Protein AF-A0A2T7N9P9-F1 (afdb_monomer)

Secondary structure (DSSP, 8-state):
-EEEEEEEEE--TTT-GGG-SEEEEEEEEEE---TTSSS-SEEEEEEE-EEEE-TT-EEEEEEEE--SS--EEEEE--TTTEEEEEEEEE-GGG----S-------------EEEEEEEEE-SSEEEEEEEEEE-SS--S--EEEEEEEEEE-

Structure (mmCIF, N/CA/C/O backbone):
data_AF-A0A2T7N9P9-F1
#
_entry.id   AF-A0A2T7N9P9-F1
#
loop_
_atom_site.group_PDB
_atom_site.id
_atom_site.type_symbol
_atom_site.label_atom_id
_atom_site.label_alt_id
_atom_site.label_comp_id
_atom_site.label_asym_id
_atom_site.label_entity_id
_atom_site.label_seq_id
_atom_site.pdbx_PDB_ins_code
_atom_site.Cartn_x
_atom_site.Cartn_y
_atom_site.Cartn_z
_atom_site.occupancy
_atom_site.B_iso_or_equiv
_atom_site.auth_seq_id
_atom_site.auth_comp_id
_atom_site.auth_asym_id
_atom_site.auth_atom_id
_atom_site.pdbx_PDB_model_num
ATOM 1 N N . MET A 1 1 ? 8.702 -7.774 -20.237 1.00 64.19 1 MET A N 1
ATOM 2 C CA . MET A 1 1 ? 8.654 -7.539 -18.782 1.00 64.19 1 MET A CA 1
ATOM 3 C C . MET A 1 1 ? 7.206 -7.447 -18.358 1.00 64.19 1 MET A C 1
ATOM 5 O O . MET A 1 1 ? 6.432 -6.759 -19.014 1.00 64.19 1 MET A O 1
ATOM 9 N N . GLY A 1 2 ? 6.836 -8.195 -17.328 1.00 70.38 2 GLY A N 1
ATOM 10 C CA . GLY A 1 2 ? 5.527 -8.113 -16.692 1.00 70.38 2 GLY A CA 1
ATOM 11 C C . GLY A 1 2 ? 5.713 -7.878 -15.201 1.00 70.38 2 GLY A C 1
ATOM 12 O O . GLY A 1 2 ? 6.693 -8.338 -14.623 1.00 70.38 2 GLY A O 1
ATOM 13 N N . SER A 1 3 ? 4.784 -7.172 -14.574 1.00 77.44 3 SER A N 1
ATOM 14 C CA . SER A 1 3 ? 4.767 -6.990 -13.126 1.00 77.44 3 SER A CA 1
ATOM 15 C C . SER A 1 3 ? 3.426 -7.437 -12.565 1.00 77.44 3 SER A C 1
ATOM 17 O O . SER A 1 3 ? 2.386 -7.350 -13.221 1.00 77.44 3 SER A O 1
ATOM 19 N N . PHE A 1 4 ? 3.455 -7.975 -11.353 1.00 81.62 4 PHE A N 1
ATOM 20 C CA . PHE A 1 4 ? 2.252 -8.304 -10.603 1.00 81.62 4 PHE A CA 1
ATOM 21 C C . PHE A 1 4 ? 2.490 -8.098 -9.110 1.00 81.62 4 PHE A C 1
ATOM 23 O O . PHE A 1 4 ? 3.624 -7.990 -8.644 1.00 81.62 4 PHE A O 1
ATOM 30 N N . VAL A 1 5 ? 1.404 -8.050 -8.345 1.00 86.50 5 VAL A N 1
ATOM 31 C CA . VAL A 1 5 ? 1.450 -7.896 -6.892 1.00 86.50 5 VAL A CA 1
ATOM 32 C C . VAL A 1 5 ? 0.781 -9.086 -6.221 1.00 86.50 5 VAL A C 1
ATOM 34 O O . VAL A 1 5 ? -0.253 -9.578 -6.676 1.00 86.50 5 VAL A O 1
ATOM 37 N N . VAL A 1 6 ? 1.357 -9.534 -5.109 1.00 87.31 6 VAL A N 1
ATOM 38 C CA . VAL A 1 6 ? 0.713 -10.473 -4.191 1.00 87.31 6 VAL A CA 1
ATOM 39 C C . VAL A 1 6 ? 0.394 -9.736 -2.897 1.00 87.31 6 VAL A C 1
ATOM 41 O O . VAL A 1 6 ? 1.293 -9.233 -2.223 1.00 87.31 6 VAL A O 1
ATOM 44 N N . ILE A 1 7 ? -0.893 -9.675 -2.552 1.00 90.75 7 ILE A N 1
ATOM 45 C CA . ILE A 1 7 ? -1.388 -9.026 -1.336 1.00 90.75 7 ILE A CA 1
ATOM 46 C C . ILE A 1 7 ? -2.060 -10.084 -0.464 1.00 90.75 7 ILE A C 1
ATOM 48 O O . ILE A 1 7 ? -3.082 -10.655 -0.840 1.00 90.75 7 ILE A O 1
ATOM 52 N N . PHE A 1 8 ? -1.504 -10.328 0.718 1.00 91.12 8 PHE A N 1
ATOM 53 C CA . PHE A 1 8 ? -2.140 -11.146 1.746 1.00 91.12 8 PHE A CA 1
ATOM 54 C C . PHE A 1 8 ? -2.883 -10.236 2.710 1.00 91.12 8 PHE A C 1
ATOM 56 O O . PHE A 1 8 ? -2.299 -9.281 3.215 1.00 91.12 8 PHE A O 1
ATOM 63 N N . LYS A 1 9 ? -4.147 -10.546 2.995 1.00 93.00 9 LYS A N 1
ATOM 64 C CA . LYS A 1 9 ? -4.956 -9.839 3.991 1.00 93.00 9 LYS A CA 1
ATOM 65 C C . LYS A 1 9 ? -5.446 -10.831 5.033 1.00 93.00 9 LYS A C 1
ATOM 67 O O . LYS A 1 9 ? -6.032 -11.852 4.681 1.00 93.00 9 LYS A O 1
ATOM 72 N N . LEU A 1 10 ? -5.222 -10.525 6.305 1.00 92.44 10 LEU A N 1
ATOM 73 C CA . LEU A 1 10 ? -5.771 -11.275 7.428 1.00 92.44 10 LEU A CA 1
ATOM 74 C C . LEU A 1 10 ? -6.977 -10.521 7.978 1.00 92.44 10 LEU A C 1
ATOM 76 O O . LEU A 1 10 ? -6.831 -9.420 8.500 1.00 92.44 10 LEU A O 1
ATOM 80 N N . TYR A 1 11 ? -8.157 -11.118 7.886 1.00 94.56 11 TYR A N 1
ATOM 81 C CA . TYR A 1 11 ? -9.396 -10.574 8.432 1.00 94.56 11 TYR A CA 1
ATOM 82 C C . TYR A 1 11 ? -10.284 -11.706 8.936 1.00 94.56 11 TYR A C 1
ATOM 84 O O . TYR A 1 11 ? -10.122 -12.871 8.564 1.00 94.56 11 TYR A O 1
ATOM 92 N N . ARG A 1 12 ? -11.229 -11.365 9.809 1.00 93.00 12 ARG A N 1
ATOM 93 C CA . ARG A 1 12 ? -12.301 -12.283 10.190 1.00 93.00 12 ARG A CA 1
ATOM 94 C C . ARG A 1 12 ? -13.385 -12.224 9.129 1.00 93.00 12 ARG A C 1
ATOM 96 O O . ARG A 1 12 ? -13.796 -11.140 8.731 1.00 93.00 12 ARG A O 1
ATOM 103 N N . GLU A 1 13 ? -13.889 -13.383 8.722 1.00 93.06 13 GLU A N 1
ATOM 104 C CA . GLU A 1 13 ? -14.903 -13.492 7.664 1.00 93.06 13 GLU A CA 1
ATOM 105 C C . GLU A 1 13 ? -16.139 -12.616 7.937 1.00 93.06 13 GLU A C 1
ATOM 107 O O . GLU A 1 13 ? -16.656 -11.976 7.029 1.00 93.06 13 GLU A O 1
ATOM 112 N N . TRP A 1 14 ? -16.567 -12.513 9.201 1.00 92.62 14 TRP A N 1
ATOM 113 C CA . TRP A 1 14 ? -17.722 -11.698 9.595 1.00 92.62 14 TRP A CA 1
ATOM 114 C C . TRP A 1 14 ? -17.446 -10.187 9.680 1.00 92.62 14 TRP A C 1
ATOM 116 O O . TRP A 1 14 ? -18.393 -9.417 9.820 1.00 92.62 14 TRP A O 1
ATOM 126 N N . GLU A 1 15 ? -16.181 -9.754 9.654 1.00 91.62 15 GLU A N 1
ATOM 127 C CA . GLU A 1 15 ? -15.792 -8.333 9.677 1.00 91.62 15 GLU A CA 1
ATOM 128 C C . GLU A 1 15 ? -15.566 -7.768 8.270 1.00 91.62 15 GLU A C 1
ATOM 130 O O . GLU A 1 15 ? -15.694 -6.560 8.099 1.00 91.62 15 GLU A O 1
ATOM 135 N N . GLY A 1 16 ? -15.270 -8.627 7.288 1.00 90.88 16 GLY A N 1
ATOM 136 C CA . GLY A 1 16 ? -14.996 -8.229 5.906 1.00 90.88 16 GLY A CA 1
ATOM 137 C C . GLY A 1 16 ? -13.522 -7.915 5.632 1.00 90.88 16 GLY A C 1
ATOM 138 O O . GLY A 1 16 ? -12.724 -7.655 6.535 1.00 90.88 16 GLY A O 1
ATOM 139 N N . GLU A 1 17 ? -13.147 -7.955 4.354 1.00 90.62 17 GLU A N 1
ATOM 140 C CA . GLU A 1 17 ? -11.775 -7.713 3.885 1.00 90.62 17 GLU A CA 1
ATOM 141 C C . GLU A 1 17 ? -11.300 -6.283 4.185 1.00 90.62 17 GLU A C 1
ATOM 143 O O . GLU A 1 17 ? -10.126 -6.049 4.475 1.00 90.62 17 GLU A O 1
ATOM 148 N N . GLU A 1 18 ? -12.217 -5.315 4.169 1.00 87.38 18 GLU A N 1
ATOM 149 C CA . GLU A 1 18 ? -11.963 -3.911 4.490 1.00 87.38 18 GLU A CA 1
ATOM 150 C C . GLU A 1 18 ? -11.574 -3.681 5.958 1.00 87.38 18 GLU A C 1
ATOM 152 O O . GLU A 1 18 ? -11.113 -2.594 6.316 1.00 87.38 18 GLU A O 1
ATOM 157 N N . LYS A 1 19 ? -11.757 -4.695 6.812 1.00 87.56 19 LYS A N 1
ATOM 158 C CA . LYS A 1 19 ? -11.365 -4.704 8.226 1.00 87.56 19 LYS A CA 1
ATOM 159 C C . LYS A 1 19 ? -10.128 -5.564 8.491 1.00 87.56 19 LYS A C 1
ATOM 161 O O . LYS A 1 19 ? -9.939 -6.031 9.612 1.00 87.56 19 LYS A O 1
ATOM 166 N N . ALA A 1 20 ? -9.273 -5.762 7.486 1.00 90.62 20 ALA A N 1
ATOM 167 C CA . ALA A 1 20 ? -8.016 -6.483 7.656 1.00 90.62 20 ALA A CA 1
ATOM 168 C C . ALA A 1 20 ? -7.162 -5.931 8.808 1.00 90.62 20 ALA A C 1
ATOM 170 O O . ALA A 1 20 ? -6.949 -4.725 8.937 1.00 90.62 20 ALA A O 1
ATOM 171 N N . VAL A 1 21 ? -6.667 -6.851 9.636 1.00 90.62 21 VAL A N 1
ATOM 172 C CA . VAL A 1 21 ? -5.806 -6.582 10.797 1.00 90.62 21 VAL A CA 1
ATOM 173 C C . VAL A 1 21 ? -4.324 -6.807 10.496 1.00 90.62 21 VAL A C 1
ATOM 175 O O . VAL A 1 21 ? -3.481 -6.382 11.275 1.00 90.62 21 VAL A O 1
ATOM 178 N N . ASP A 1 22 ? -4.008 -7.467 9.380 1.00 90.31 22 ASP A N 1
ATOM 179 C CA . ASP A 1 22 ? -2.659 -7.572 8.812 1.00 90.31 22 ASP A CA 1
ATOM 180 C C . ASP A 1 22 ? -2.771 -7.531 7.284 1.00 90.31 22 ASP A C 1
ATOM 182 O O . ASP A 1 22 ? -3.672 -8.148 6.703 1.00 90.31 22 ASP A O 1
ATOM 186 N N . ILE A 1 23 ? -1.865 -6.800 6.637 1.00 90.69 23 ILE A N 1
ATOM 187 C CA . ILE A 1 23 ? -1.739 -6.747 5.180 1.00 90.69 23 ILE A CA 1
ATOM 188 C C . ILE A 1 23 ? -0.262 -6.907 4.846 1.00 90.69 23 ILE A C 1
ATOM 190 O O . ILE A 1 23 ? 0.560 -6.110 5.295 1.00 90.69 23 ILE A O 1
ATOM 194 N N . ARG A 1 24 ? 0.076 -7.893 4.013 1.00 89.44 24 ARG A N 1
ATOM 195 C CA . ARG A 1 24 ? 1.445 -8.113 3.527 1.00 89.44 24 ARG A CA 1
ATOM 196 C C . ARG A 1 24 ? 1.491 -7.984 2.024 1.00 89.44 24 ARG A C 1
ATOM 198 O O . ARG A 1 24 ? 0.668 -8.586 1.336 1.00 89.44 24 ARG A O 1
ATOM 205 N N . VAL A 1 25 ? 2.456 -7.219 1.535 1.00 89.19 25 VAL A N 1
ATOM 206 C CA . VAL A 1 25 ? 2.557 -6.866 0.122 1.00 89.19 25 VAL A CA 1
ATOM 207 C C . VAL A 1 25 ? 3.900 -7.305 -0.433 1.00 89.19 25 VAL A C 1
ATOM 209 O O . VAL A 1 25 ? 4.947 -7.025 0.152 1.00 89.19 25 VAL A O 1
ATOM 212 N N . PHE A 1 26 ? 3.849 -7.956 -1.591 1.00 85.50 26 PHE A N 1
ATOM 213 C CA . PHE A 1 26 ? 5.014 -8.341 -2.372 1.00 85.50 26 PHE A CA 1
ATOM 214 C C . PHE A 1 26 ? 4.818 -7.857 -3.805 1.00 85.50 26 PHE A C 1
ATOM 216 O O . PHE A 1 26 ? 3.966 -8.377 -4.528 1.00 85.50 26 PHE A O 1
ATOM 223 N N . ASN A 1 27 ? 5.599 -6.855 -4.202 1.00 84.19 27 ASN A N 1
ATOM 224 C CA . ASN A 1 27 ? 5.692 -6.442 -5.597 1.00 84.19 27 ASN A CA 1
ATOM 225 C C . ASN A 1 27 ? 6.662 -7.390 -6.313 1.00 84.19 27 ASN A C 1
ATOM 227 O O . ASN A 1 27 ? 7.754 -7.671 -5.803 1.00 84.19 27 ASN A O 1
ATOM 231 N N . VAL A 1 28 ? 6.232 -7.920 -7.456 1.00 82.06 28 VAL A N 1
ATOM 232 C CA . VAL A 1 28 ? 6.962 -8.938 -8.208 1.00 82.06 28 VAL A CA 1
ATOM 233 C C . VAL A 1 28 ? 7.185 -8.464 -9.631 1.00 82.06 28 VAL A C 1
ATOM 235 O O . VAL A 1 28 ? 6.247 -8.087 -10.337 1.00 82.06 28 VAL A O 1
ATOM 238 N N . GLU A 1 29 ? 8.439 -8.534 -10.055 1.00 78.25 29 GLU A N 1
ATOM 239 C CA . GLU A 1 29 ? 8.848 -8.242 -11.418 1.00 78.25 29 GLU A CA 1
ATOM 240 C C . GLU A 1 29 ? 9.288 -9.529 -12.116 1.00 78.25 29 GLU A C 1
ATOM 242 O O . GLU A 1 29 ? 10.036 -10.346 -11.566 1.00 78.25 29 GLU A O 1
ATOM 247 N N . VAL A 1 30 ? 8.782 -9.710 -13.332 1.00 74.06 30 VAL A N 1
ATOM 248 C CA . VAL A 1 30 ? 9.106 -10.823 -14.216 1.00 74.06 30 VAL A CA 1
ATOM 249 C C . VAL A 1 30 ? 9.815 -10.262 -15.435 1.00 74.06 30 VAL A C 1
ATOM 251 O O . VAL A 1 30 ? 9.225 -9.534 -16.246 1.00 74.06 30 VAL A O 1
ATOM 254 N N . ASP A 1 31 ? 11.078 -10.636 -15.584 1.00 69.06 31 ASP A N 1
ATOM 255 C CA . ASP A 1 31 ? 11.796 -10.420 -16.828 1.00 69.06 31 ASP A CA 1
ATOM 256 C C . ASP A 1 31 ? 11.737 -11.708 -17.648 1.00 69.06 31 ASP A C 1
ATOM 258 O O . ASP A 1 31 ? 12.093 -12.790 -17.182 1.00 69.06 31 ASP A O 1
ATOM 262 N N . ASP A 1 32 ? 11.251 -11.572 -18.872 1.00 66.75 32 ASP A N 1
ATOM 263 C CA . ASP A 1 32 ? 11.211 -12.648 -19.848 1.00 66.75 32 ASP A CA 1
ATOM 264 C C . ASP A 1 32 ? 12.029 -12.166 -21.041 1.00 66.75 32 ASP A C 1
ATOM 266 O O . ASP A 1 32 ? 11.604 -11.283 -21.797 1.00 66.75 32 ASP A O 1
ATOM 270 N N . ARG A 1 33 ? 13.251 -12.693 -21.146 1.00 58.50 33 ARG A N 1
ATOM 271 C CA . ARG A 1 33 ? 14.185 -12.361 -22.225 1.00 58.50 33 ARG A CA 1
ATOM 272 C C . ARG A 1 33 ? 14.083 -13.359 -23.377 1.00 58.50 33 ARG A C 1
ATOM 274 O O . ARG A 1 33 ? 14.742 -13.158 -24.399 1.00 58.50 33 ARG A O 1
ATOM 281 N N . THR A 1 34 ? 13.264 -14.406 -23.251 1.00 54.78 34 THR A N 1
ATOM 282 C CA . THR A 1 34 ? 13.180 -15.506 -24.209 1.00 54.78 34 THR A CA 1
ATOM 283 C C . THR A 1 34 ? 11.720 -15.815 -24.565 1.00 54.78 34 THR A C 1
ATOM 285 O O . THR A 1 34 ? 11.107 -16.758 -24.089 1.00 54.78 34 THR A O 1
ATOM 288 N N . LEU A 1 35 ? 11.188 -15.064 -25.540 1.00 52.59 35 LEU A N 1
ATOM 289 C CA . LEU A 1 35 ? 9.823 -15.149 -26.110 1.00 52.59 35 LEU A CA 1
ATOM 290 C C . LEU A 1 35 ? 9.401 -16.519 -26.716 1.00 52.59 35 LEU A C 1
ATOM 292 O O . LEU A 1 35 ? 8.455 -16.578 -27.499 1.00 52.59 35 LEU A O 1
ATOM 296 N N . SER A 1 36 ? 10.109 -17.616 -26.440 1.00 54.81 36 SER A N 1
ATOM 297 C CA . SER A 1 36 ? 9.907 -18.930 -27.076 1.00 54.81 36 SER A CA 1
ATOM 298 C C . SER A 1 36 ? 9.292 -19.979 -26.149 1.00 54.81 36 SER A C 1
ATOM 300 O O . SER A 1 36 ? 8.638 -20.901 -26.632 1.00 54.81 36 SER A O 1
ATOM 302 N N . GLU A 1 37 ? 9.469 -19.853 -24.835 1.00 53.47 37 GLU A N 1
ATOM 303 C CA . GLU A 1 37 ? 8.950 -20.800 -23.850 1.00 53.47 37 GLU A CA 1
ATOM 304 C C . GLU A 1 37 ? 8.308 -19.980 -22.731 1.00 53.47 37 GLU A C 1
ATOM 306 O O . GLU A 1 37 ? 8.953 -19.113 -22.164 1.00 53.47 37 GLU A O 1
ATOM 311 N N . CYS A 1 38 ? 7.025 -20.197 -22.419 1.00 53.34 38 CYS A N 1
ATOM 312 C CA . CYS A 1 38 ? 6.329 -19.509 -21.320 1.00 53.34 38 CYS A CA 1
ATOM 313 C C . CYS A 1 38 ? 6.825 -19.992 -19.941 1.00 53.34 38 CYS A C 1
ATOM 315 O O . CYS A 1 38 ? 6.035 -20.432 -19.103 1.00 53.34 38 CYS A O 1
ATOM 317 N N . ILE A 1 39 ? 8.135 -19.973 -19.726 1.00 57.00 39 ILE A N 1
ATOM 318 C CA . ILE A 1 39 ? 8.810 -20.299 -18.482 1.00 57.00 39 ILE A CA 1
ATOM 319 C C . ILE A 1 39 ? 9.596 -19.036 -18.127 1.00 57.00 39 ILE A C 1
ATOM 321 O O . ILE A 1 39 ? 10.582 -18.750 -18.795 1.00 57.00 39 ILE A O 1
ATOM 325 N N . PRO A 1 40 ? 9.157 -18.244 -17.133 1.00 53.81 40 PRO A N 1
ATOM 326 C CA . PRO A 1 40 ? 9.886 -17.042 -16.757 1.00 53.81 40 PRO A CA 1
ATOM 327 C C . PRO A 1 40 ? 11.314 -17.416 -16.348 1.00 53.81 40 PRO A C 1
ATOM 329 O O . PRO A 1 40 ? 11.504 -18.258 -15.467 1.00 53.81 40 PRO A O 1
ATOM 332 N N . ASP A 1 41 ? 12.301 -16.780 -16.985 1.00 52.44 41 ASP A N 1
ATOM 333 C CA . ASP A 1 41 ? 13.728 -17.021 -16.738 1.00 52.44 41 ASP A CA 1
ATOM 334 C C . ASP A 1 41 ? 14.101 -16.712 -15.274 1.00 52.44 41 ASP A C 1
ATOM 336 O O . ASP A 1 41 ? 14.969 -17.366 -14.690 1.00 52.44 41 ASP A O 1
ATOM 340 N N . TYR A 1 42 ? 13.425 -15.736 -14.654 1.00 51.16 42 TYR A N 1
ATOM 341 C CA . TYR A 1 42 ? 13.517 -15.439 -13.226 1.00 51.16 42 TYR A CA 1
ATOM 342 C C . TYR A 1 42 ? 12.310 -14.646 -12.710 1.00 51.16 42 TYR A C 1
ATOM 344 O O . TYR A 1 42 ? 11.643 -13.917 -13.441 1.00 51.16 42 TYR A O 1
ATOM 352 N N . VAL A 1 43 ? 12.053 -14.777 -11.406 1.00 56.69 43 VAL A N 1
ATOM 353 C CA . VAL A 1 43 ? 11.065 -13.989 -10.659 1.00 56.69 43 VAL A CA 1
ATOM 354 C C . VAL A 1 43 ? 11.800 -13.250 -9.547 1.00 56.69 43 VAL A C 1
ATOM 356 O O . VAL A 1 43 ? 12.370 -13.889 -8.659 1.00 56.69 43 VAL A O 1
ATOM 359 N N . THR A 1 44 ? 11.772 -11.918 -9.574 1.00 54.91 44 THR A N 1
ATOM 360 C CA . THR A 1 44 ? 12.371 -11.092 -8.519 1.00 54.91 44 THR A CA 1
ATOM 361 C C . THR A 1 44 ? 11.280 -10.619 -7.566 1.00 54.91 44 THR A C 1
ATOM 363 O O . THR A 1 44 ? 10.382 -9.872 -7.947 1.00 54.91 44 THR A O 1
ATOM 366 N N . VAL A 1 45 ? 11.359 -11.049 -6.303 1.00 60.00 45 VAL A N 1
ATOM 367 C CA . VAL A 1 45 ? 10.531 -10.501 -5.219 1.00 60.00 45 VAL A CA 1
ATOM 368 C C . VAL A 1 45 ? 11.272 -9.308 -4.629 1.00 60.00 45 VAL A C 1
ATOM 370 O O . VAL A 1 45 ? 12.344 -9.487 -4.053 1.00 60.00 45 VAL A O 1
ATOM 373 N N . LEU A 1 46 ? 10.696 -8.107 -4.715 1.00 58.44 46 LEU A N 1
ATOM 374 C CA . LEU A 1 46 ? 11.321 -6.847 -4.274 1.00 58.44 46 LEU A CA 1
ATOM 375 C C . LEU A 1 46 ? 11.408 -6.690 -2.734 1.00 58.44 46 LEU A C 1
ATOM 377 O O . LEU A 1 46 ? 11.577 -5.593 -2.210 1.00 58.44 46 LEU A O 1
ATOM 381 N N . GLY A 1 47 ? 11.306 -7.793 -1.985 1.00 61.56 47 GLY A N 1
ATOM 382 C CA . GLY A 1 47 ? 11.180 -7.807 -0.528 1.00 61.56 47 GLY A CA 1
ATOM 383 C C . GLY A 1 47 ? 9.758 -7.499 -0.042 1.00 61.56 47 GLY A C 1
ATOM 384 O O . GLY A 1 47 ? 8.840 -7.268 -0.827 1.00 61.56 47 GLY A O 1
ATOM 385 N N . SER A 1 48 ? 9.560 -7.546 1.279 1.00 72.75 48 SER A N 1
ATOM 386 C CA . SER A 1 48 ? 8.282 -7.163 1.889 1.00 72.75 48 SER A CA 1
ATOM 387 C C . SER A 1 48 ? 8.101 -5.654 1.762 1.00 72.75 48 SER A C 1
ATOM 389 O O . SER A 1 48 ? 8.848 -4.894 2.373 1.00 72.75 48 SER A O 1
ATOM 391 N N . SER A 1 49 ? 7.080 -5.210 1.035 1.00 82.69 49 SER A N 1
ATOM 392 C CA . SER A 1 49 ? 6.710 -3.792 0.937 1.00 82.69 49 SER A CA 1
ATOM 393 C C . SER A 1 49 ? 5.800 -3.391 2.108 1.00 82.69 49 SER A C 1
ATOM 395 O O . SER A 1 49 ? 4.765 -2.760 1.920 1.00 82.69 49 SER A O 1
ATOM 397 N N . SER A 1 50 ? 6.161 -3.815 3.324 1.00 86.12 50 SER A N 1
ATOM 398 C CA . SER A 1 50 ? 5.346 -3.671 4.537 1.00 86.12 50 SER A CA 1
ATOM 399 C C . SER A 1 50 ? 6.159 -3.070 5.682 1.00 86.12 50 SER A C 1
ATOM 401 O O . SER A 1 50 ? 7.295 -3.484 5.904 1.00 86.12 50 SER A O 1
ATOM 403 N N . GLY A 1 51 ? 5.573 -2.129 6.424 1.00 88.50 51 GLY A N 1
ATOM 404 C CA . GLY A 1 51 ? 6.196 -1.467 7.576 1.00 88.50 51 GLY A CA 1
ATOM 405 C C . GLY A 1 51 ? 5.247 -1.309 8.767 1.00 88.50 51 GLY A C 1
ATOM 406 O O . GLY A 1 51 ? 4.043 -1.528 8.641 1.00 88.50 51 GLY A O 1
ATOM 407 N N . SER A 1 52 ? 5.791 -0.924 9.924 1.00 91.88 52 SER A N 1
ATOM 408 C CA . SER A 1 52 ? 5.021 -0.619 11.138 1.00 91.88 52 SER A CA 1
ATOM 409 C C . SER A 1 52 ? 5.515 0.680 11.780 1.00 91.88 52 SER A C 1
ATOM 411 O O . SER A 1 52 ? 6.717 0.957 11.761 1.00 91.88 52 SER A O 1
ATOM 413 N N . VAL A 1 53 ? 4.584 1.483 12.297 1.00 95.19 53 VAL A N 1
ATOM 414 C CA . VAL A 1 53 ? 4.808 2.798 12.923 1.00 95.19 53 VAL A CA 1
ATOM 415 C C . VAL A 1 53 ? 3.828 3.011 14.083 1.00 95.19 53 VAL A C 1
ATOM 417 O O . VAL A 1 53 ? 2.855 2.273 14.229 1.00 95.19 53 VAL A O 1
ATOM 420 N N . ASN A 1 54 ? 4.041 4.041 14.901 1.00 96.00 54 ASN A N 1
ATOM 421 C CA . ASN A 1 54 ? 3.116 4.417 15.973 1.00 96.00 54 ASN A CA 1
ATOM 422 C C . ASN A 1 54 ? 2.224 5.600 15.554 1.00 96.00 54 ASN A C 1
ATOM 424 O O . ASN A 1 54 ? 2.618 6.413 14.717 1.00 96.00 54 ASN A O 1
ATOM 428 N N . PRO A 1 55 ? 1.031 5.762 16.155 1.00 96.62 55 PRO A N 1
ATOM 429 C CA . PRO A 1 55 ? 0.227 6.967 15.996 1.00 96.62 55 PRO A CA 1
ATOM 430 C C . PRO A 1 55 ? 1.021 8.231 16.349 1.00 96.62 55 PRO A C 1
ATOM 432 O O . PRO A 1 55 ? 1.632 8.315 17.413 1.00 96.62 55 PRO A O 1
ATOM 435 N N . GLY A 1 56 ? 0.960 9.229 15.473 1.00 94.44 56 GLY A N 1
ATOM 436 C CA . GLY A 1 56 ? 1.709 10.480 15.563 1.00 94.44 56 GLY A CA 1
ATOM 437 C C . GLY A 1 56 ? 3.077 10.448 14.878 1.00 94.44 56 GLY A C 1
ATOM 438 O O . GLY A 1 56 ? 3.669 11.513 14.701 1.00 94.44 56 GLY A O 1
ATOM 439 N N . ASP A 1 57 ? 3.570 9.277 14.461 1.00 96.12 57 ASP A N 1
ATOM 440 C CA . ASP A 1 57 ? 4.844 9.182 13.752 1.00 96.12 57 ASP A CA 1
ATOM 441 C C . ASP A 1 57 ? 4.737 9.776 12.341 1.00 96.12 57 ASP A C 1
ATOM 443 O O . ASP A 1 57 ? 3.745 9.598 11.623 1.00 96.12 57 ASP A O 1
ATOM 447 N N . LEU A 1 58 ? 5.816 10.448 11.936 1.00 95.38 58 LEU A N 1
ATOM 448 C CA . LEU A 1 58 ? 6.073 10.820 10.551 1.00 95.38 58 LEU A CA 1
ATOM 449 C C . LEU A 1 58 ? 6.993 9.777 9.928 1.00 95.38 58 LEU A C 1
ATOM 451 O O . LEU A 1 58 ? 8.046 9.462 10.485 1.00 95.38 58 LEU A O 1
ATOM 455 N N . PHE A 1 59 ? 6.619 9.267 8.762 1.00 93.31 59 PHE A N 1
ATOM 456 C CA . PHE A 1 59 ? 7.406 8.272 8.043 1.00 93.31 59 PHE A CA 1
ATOM 457 C C . PHE A 1 59 ? 7.377 8.525 6.540 1.00 93.31 59 PHE A C 1
ATOM 459 O O . PHE A 1 59 ? 6.501 9.223 6.031 1.00 93.31 59 PHE A O 1
ATOM 466 N N . SER A 1 60 ? 8.331 7.935 5.825 1.00 92.25 60 SER A N 1
ATOM 467 C CA . SER A 1 60 ? 8.431 8.058 4.374 1.00 92.25 60 SER A CA 1
ATOM 468 C C . SER A 1 60 ? 8.386 6.682 3.724 1.00 92.25 60 SER A C 1
ATOM 470 O O . SER A 1 60 ? 9.060 5.757 4.174 1.00 92.25 60 SER A O 1
ATOM 472 N N . VAL A 1 61 ? 7.622 6.561 2.641 1.00 90.62 61 VAL A N 1
ATOM 473 C CA . VAL A 1 61 ? 7.707 5.426 1.717 1.00 90.62 61 VAL A CA 1
ATOM 474 C C . VAL A 1 61 ? 8.474 5.888 0.491 1.00 90.62 61 VAL A C 1
ATOM 476 O O . VAL A 1 61 ? 8.163 6.933 -0.080 1.00 90.62 61 VAL A O 1
ATOM 479 N N . THR A 1 62 ? 9.496 5.133 0.105 1.00 88.69 62 THR A N 1
ATOM 480 C CA . THR A 1 62 ? 10.356 5.475 -1.027 1.00 88.69 62 THR A CA 1
ATOM 481 C C . THR A 1 62 ? 10.171 4.468 -2.145 1.00 88.69 62 THR A C 1
ATOM 483 O O . THR A 1 62 ? 10.184 3.264 -1.902 1.00 88.69 62 THR A O 1
ATOM 486 N N . VAL A 1 63 ? 10.012 4.976 -3.360 1.00 85.12 63 VAL A N 1
ATOM 487 C CA . VAL A 1 63 ? 9.864 4.192 -4.583 1.00 85.12 63 VAL A CA 1
ATOM 488 C C . VAL A 1 63 ? 11.006 4.554 -5.524 1.00 85.12 63 VAL A C 1
ATOM 490 O O . VAL A 1 63 ? 11.358 5.728 -5.640 1.00 85.12 63 VAL A O 1
ATOM 493 N N . GLU A 1 64 ? 11.616 3.554 -6.153 1.00 80.12 64 GLU A N 1
ATOM 494 C CA . GLU A 1 64 ? 12.643 3.777 -7.172 1.00 80.12 64 GLU A CA 1
ATOM 495 C C . GLU A 1 64 ? 11.992 4.335 -8.446 1.00 80.12 64 GLU A C 1
ATOM 497 O O . GLU A 1 64 ? 10.959 3.845 -8.900 1.00 80.12 64 GLU A O 1
ATOM 502 N N . GLU A 1 65 ? 12.568 5.406 -8.985 1.00 72.81 65 GLU A N 1
ATOM 503 C CA . GLU A 1 65 ? 12.096 6.122 -10.166 1.00 72.81 65 GLU A CA 1
ATOM 504 C C . GLU A 1 65 ? 13.246 6.253 -11.170 1.00 72.81 65 GLU A C 1
ATOM 506 O O . GLU A 1 65 ? 14.179 7.037 -10.992 1.00 72.81 65 GLU A O 1
ATOM 511 N N . ASP A 1 66 ? 13.167 5.474 -12.249 1.00 60.41 66 ASP A N 1
ATOM 512 C CA . ASP A 1 66 ? 14.215 5.347 -13.269 1.00 60.41 66 ASP A CA 1
ATOM 513 C C . ASP A 1 66 ? 14.282 6.500 -14.281 1.00 60.41 66 ASP A C 1
ATOM 515 O O . ASP A 1 66 ? 15.065 6.427 -15.231 1.00 60.41 66 ASP A O 1
ATOM 519 N N . SER A 1 67 ? 13.506 7.586 -14.141 1.00 54.75 67 SER A N 1
ATOM 520 C CA . SER A 1 67 ? 13.533 8.620 -15.180 1.00 54.75 67 SER A CA 1
ATOM 521 C C . SER A 1 67 ? 13.409 10.076 -14.739 1.00 54.75 67 SER A C 1
ATOM 523 O O . SER A 1 67 ? 12.663 10.464 -13.850 1.00 54.75 67 SER A O 1
ATOM 525 N N . SER A 1 68 ? 14.155 10.883 -15.492 1.00 50.09 68 SER A N 1
ATOM 526 C CA . SER A 1 68 ? 14.183 12.343 -15.546 1.00 50.09 68 SER A CA 1
ATOM 527 C C . SER A 1 68 ? 13.036 12.950 -16.374 1.00 50.09 68 SER A C 1
ATOM 529 O O . SER A 1 68 ? 13.009 14.163 -16.594 1.00 50.09 68 SER A O 1
ATOM 531 N N . ALA A 1 69 ? 12.100 12.135 -16.864 1.00 56.44 69 ALA A N 1
ATOM 532 C CA . ALA A 1 69 ? 10.940 12.570 -17.630 1.00 56.44 69 ALA A CA 1
ATOM 533 C C . ALA A 1 69 ? 9.746 12.763 -16.686 1.00 56.44 69 ALA A C 1
ATOM 535 O O . ALA A 1 69 ? 9.482 11.911 -15.851 1.00 56.44 69 ALA A O 1
ATOM 536 N N . GLY A 1 70 ? 9.049 13.898 -16.800 1.00 58.44 70 GLY A N 1
ATOM 537 C CA . GLY A 1 70 ? 8.002 14.336 -15.870 1.00 58.44 70 GLY A CA 1
ATOM 538 C C . GLY A 1 70 ? 6.791 13.403 -15.766 1.00 58.44 70 GLY A C 1
ATOM 539 O O . GLY A 1 70 ? 5.742 13.674 -16.350 1.00 58.44 70 G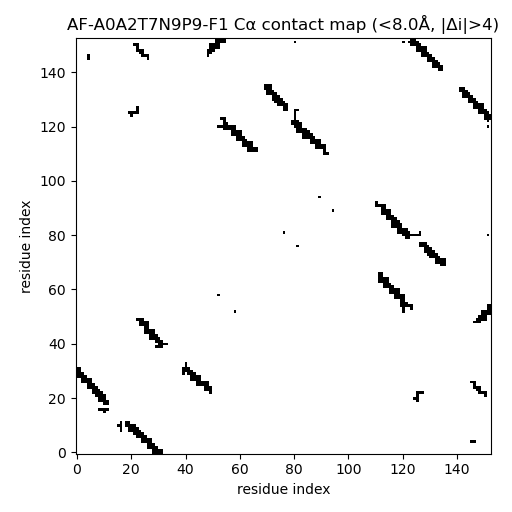LY A O 1
ATOM 540 N N . PHE A 1 71 ? 6.941 12.333 -14.992 1.00 69.50 71 PHE A N 1
ATOM 541 C CA . PHE A 1 71 ? 5.892 11.398 -14.622 1.00 69.50 71 PHE A CA 1
ATOM 542 C C . PHE A 1 71 ? 4.901 12.017 -13.637 1.00 69.50 71 PHE A C 1
ATOM 544 O O . PHE A 1 71 ? 5.203 12.968 -12.910 1.00 69.50 71 PHE A O 1
ATOM 551 N N . LEU A 1 72 ? 3.697 11.447 -13.609 1.00 78.00 72 LEU A N 1
ATOM 552 C CA . LEU A 1 72 ? 2.648 11.806 -12.664 1.00 78.00 72 LEU A CA 1
ATOM 553 C C . LEU A 1 72 ? 2.372 10.634 -11.723 1.00 78.00 72 LEU A C 1
ATOM 555 O O . LEU A 1 72 ? 2.063 9.527 -12.169 1.00 78.00 72 LEU A O 1
ATOM 559 N N . TRP A 1 73 ? 2.442 10.919 -10.422 1.00 86.06 73 TRP A N 1
ATOM 560 C CA . TRP A 1 73 ? 2.128 9.979 -9.351 1.00 86.06 73 TRP A CA 1
ATOM 561 C C . TRP A 1 73 ? 0.703 10.192 -8.833 1.00 86.06 73 TRP A C 1
ATOM 563 O O . TRP A 1 73 ? 0.329 11.305 -8.455 1.00 86.06 73 TRP A O 1
ATOM 573 N N . SER A 1 74 ? -0.074 9.114 -8.751 1.00 88.44 74 SER A N 1
ATOM 574 C CA . SER A 1 74 ? -1.351 9.061 -8.039 1.00 88.44 74 SER A CA 1
ATOM 575 C C . SER A 1 74 ? -1.211 8.188 -6.797 1.00 88.44 74 SER A C 1
ATOM 577 O O . SER A 1 74 ? -0.744 7.057 -6.895 1.00 88.44 74 SER A O 1
ATOM 579 N N . ILE A 1 75 ? -1.633 8.700 -5.641 1.00 91.94 75 ILE A N 1
ATOM 580 C CA . ILE A 1 75 ? -1.462 8.028 -4.351 1.00 91.94 75 ILE A CA 1
ATOM 581 C C . ILE A 1 75 ? -2.831 7.822 -3.723 1.00 91.94 75 ILE A C 1
ATOM 583 O O . ILE A 1 75 ? -3.579 8.785 -3.540 1.00 91.94 75 ILE A O 1
ATOM 587 N N . GLN A 1 76 ? -3.141 6.580 -3.362 1.00 93.44 76 GLN A N 1
ATOM 588 C CA . GLN A 1 76 ? -4.342 6.241 -2.604 1.00 93.44 76 GLN A CA 1
ATOM 589 C C . GLN A 1 76 ? -3.965 5.485 -1.335 1.00 93.44 76 GLN A C 1
ATOM 591 O O . GLN A 1 76 ? -3.091 4.628 -1.339 1.00 93.44 76 GLN A O 1
ATOM 596 N N . SER A 1 77 ? -4.608 5.830 -0.224 1.00 92.69 77 SER A N 1
ATOM 597 C CA . SER A 1 77 ? -4.448 5.145 1.060 1.00 92.69 77 SER A CA 1
ATOM 598 C C . SER A 1 77 ? -5.673 5.400 1.937 1.00 92.69 77 SER A C 1
ATOM 600 O O . SER A 1 77 ? -6.502 6.259 1.619 1.00 92.69 77 SER A O 1
ATOM 602 N N . ASN A 1 78 ? -5.804 4.674 3.050 1.00 92.62 78 ASN A N 1
ATOM 603 C CA . ASN A 1 78 ? -6.862 4.947 4.017 1.00 92.62 78 ASN A CA 1
ATOM 604 C C . ASN A 1 78 ? -6.579 6.252 4.786 1.00 92.62 78 ASN A C 1
ATOM 606 O O . ASN A 1 78 ? -5.786 6.258 5.729 1.00 92.62 78 ASN A O 1
ATOM 610 N N . GLY A 1 79 ? -7.289 7.324 4.413 1.00 92.50 79 GLY A N 1
ATOM 611 C CA . GLY A 1 79 ? -7.187 8.662 5.010 1.00 92.50 79 GLY A CA 1
ATOM 612 C C . GLY A 1 79 ? -7.544 8.759 6.499 1.00 92.50 79 GLY A C 1
ATOM 613 O O . GLY A 1 79 ? -7.222 9.759 7.136 1.00 92.50 79 GLY A O 1
ATOM 614 N N . GLU A 1 80 ? -8.206 7.747 7.072 1.00 94.00 80 GLU A N 1
ATOM 615 C CA . GLU A 1 80 ? -8.469 7.681 8.516 1.00 94.00 80 GLU A CA 1
ATOM 616 C C . GLU A 1 80 ? -7.264 7.159 9.312 1.00 94.00 80 GLU A C 1
ATOM 618 O O . GLU A 1 80 ? -7.154 7.437 10.505 1.00 94.00 80 GLU A O 1
ATOM 623 N N . ILE A 1 81 ? -6.389 6.378 8.667 1.00 94.94 81 ILE A N 1
ATOM 624 C CA . ILE A 1 81 ? -5.220 5.728 9.279 1.00 94.94 81 ILE A CA 1
ATOM 625 C C . ILE A 1 81 ? -3.956 6.520 8.958 1.00 94.94 81 ILE A C 1
ATOM 627 O O . ILE A 1 81 ? -3.144 6.758 9.849 1.00 94.94 81 ILE A O 1
ATOM 631 N N . LEU A 1 82 ? -3.806 6.956 7.706 1.00 96.81 82 LEU A N 1
ATOM 632 C CA . LEU A 1 82 ? -2.637 7.665 7.202 1.00 96.81 82 LEU A CA 1
ATOM 633 C C . LEU A 1 82 ? -3.041 8.971 6.529 1.00 96.81 82 LEU A C 1
ATOM 635 O O . LEU A 1 82 ? -4.002 9.016 5.764 1.00 96.81 82 LEU A O 1
ATOM 639 N N . ARG A 1 83 ? -2.243 10.017 6.728 1.00 96.94 83 ARG A N 1
ATOM 640 C CA . ARG A 1 83 ? -2.352 11.266 5.973 1.00 96.94 83 ARG A CA 1
ATOM 641 C C . ARG A 1 83 ? -1.099 11.486 5.148 1.00 96.94 83 ARG A C 1
ATOM 643 O O . ARG A 1 83 ? -0.017 11.579 5.712 1.00 96.94 83 ARG A O 1
ATOM 650 N N . LEU A 1 84 ? -1.249 11.621 3.831 1.00 95.81 84 LEU A N 1
ATOM 651 C CA . LEU A 1 84 ? -0.163 12.088 2.968 1.00 95.81 84 LEU A CA 1
ATOM 652 C C . LEU A 1 84 ? 0.115 13.568 3.270 1.00 95.81 84 LEU A C 1
ATOM 654 O O . LEU A 1 84 ? -0.795 14.396 3.210 1.00 95.81 84 LEU A O 1
ATOM 658 N N . ILE A 1 85 ? 1.365 13.886 3.594 1.00 95.81 85 ILE A N 1
ATOM 659 C CA . ILE A 1 85 ? 1.825 15.236 3.940 1.00 95.81 85 ILE A CA 1
ATOM 660 C C . ILE A 1 85 ? 2.508 15.891 2.744 1.00 95.81 85 ILE A C 1
ATOM 662 O O . ILE A 1 85 ? 2.242 17.051 2.433 1.00 95.81 85 ILE A O 1
ATOM 666 N N . ALA A 1 86 ? 3.389 15.151 2.074 1.00 91.25 86 ALA A N 1
ATOM 667 C CA . ALA A 1 86 ? 4.154 15.650 0.943 1.00 91.25 86 ALA A CA 1
ATOM 668 C C . ALA A 1 86 ? 4.642 14.503 0.056 1.00 91.25 86 ALA A C 1
ATOM 670 O O . ALA A 1 86 ? 4.727 13.353 0.481 1.00 91.25 86 ALA A O 1
ATOM 671 N N . ASN A 1 87 ? 5.017 14.838 -1.174 1.00 89.69 87 ASN A N 1
ATOM 672 C CA . ASN A 1 87 ? 5.843 13.981 -2.008 1.00 89.69 87 ASN A CA 1
ATOM 673 C C . ASN A 1 87 ? 7.015 14.798 -2.565 1.00 89.69 87 ASN A C 1
ATOM 675 O O . ASN A 1 87 ? 6.906 16.015 -2.734 1.00 89.69 87 ASN A O 1
ATOM 679 N N . ARG A 1 88 ? 8.165 14.157 -2.772 1.00 87.25 88 ARG A N 1
ATOM 680 C CA . ARG A 1 88 ? 9.357 14.810 -3.320 1.00 87.25 88 ARG A CA 1
ATOM 681 C C . ARG A 1 88 ? 10.238 13.829 -4.076 1.00 87.25 88 ARG A C 1
ATOM 683 O O . ARG A 1 88 ? 10.427 12.700 -3.629 1.00 87.25 88 ARG A O 1
ATOM 690 N N . TYR A 1 89 ? 10.847 14.325 -5.144 1.00 84.81 89 TYR A N 1
ATOM 691 C CA . TYR A 1 89 ? 11.905 13.621 -5.854 1.00 84.81 89 TYR A CA 1
ATOM 692 C C . TYR A 1 89 ? 13.235 13.791 -5.113 1.00 84.81 89 TYR A C 1
ATOM 694 O O . TYR A 1 89 ? 13.634 14.907 -4.761 1.00 84.81 89 TYR A O 1
ATOM 702 N N . ILE A 1 90 ? 13.914 12.680 -4.862 1.00 81.69 90 ILE A N 1
ATOM 703 C CA . ILE A 1 90 ? 15.247 12.604 -4.278 1.00 81.69 90 ILE A CA 1
ATOM 704 C C . ILE A 1 90 ? 16.221 12.352 -5.425 1.00 81.69 90 ILE A C 1
ATOM 706 O O . ILE A 1 90 ? 16.260 11.272 -6.011 1.00 81.69 90 ILE A O 1
ATOM 710 N N . ASP A 1 91 ? 17.005 13.387 -5.724 1.00 74.69 91 ASP A N 1
ATOM 711 C CA . ASP A 1 91 ? 18.046 13.348 -6.742 1.00 74.69 91 ASP A CA 1
ATOM 712 C C . ASP A 1 91 ? 19.273 12.584 -6.210 1.00 74.69 91 ASP A C 1
ATOM 714 O O . ASP A 1 91 ? 19.895 13.038 -5.240 1.00 74.69 91 ASP A O 1
ATOM 718 N N . PRO A 1 92 ? 19.647 11.460 -6.839 1.00 69.12 92 PRO A N 1
ATOM 719 C CA . PRO A 1 92 ? 20.752 10.620 -6.394 1.00 69.12 92 PRO A CA 1
ATOM 720 C C . PRO A 1 92 ? 22.106 11.341 -6.491 1.00 69.12 92 PRO A C 1
ATOM 722 O O . PRO A 1 92 ? 23.018 11.107 -5.701 1.00 69.12 92 PRO A O 1
ATOM 725 N N . SER A 1 93 ? 22.236 12.336 -7.378 1.00 65.50 93 SER A N 1
ATOM 726 C CA . SER A 1 93 ? 23.450 13.161 -7.454 1.00 65.50 93 SER A CA 1
ATOM 727 C C . SER A 1 93 ? 23.653 14.066 -6.230 1.00 65.50 93 SER A C 1
ATOM 729 O O . SER A 1 93 ? 24.752 14.579 -6.011 1.00 65.50 93 SER A O 1
ATOM 731 N N . LYS A 1 94 ? 22.612 14.259 -5.407 1.00 60.81 94 LYS A N 1
ATOM 732 C CA . LYS A 1 94 ? 22.636 15.098 -4.200 1.00 60.81 94 LYS A CA 1
ATOM 733 C C . LYS A 1 94 ? 22.708 14.296 -2.898 1.00 60.81 94 LYS A C 1
ATOM 735 O O . LYS A 1 94 ? 22.865 14.912 -1.845 1.00 60.81 94 LYS A O 1
ATOM 740 N N . SER A 1 95 ? 22.639 12.959 -2.935 1.00 53.97 95 SER A N 1
ATOM 741 C CA . SER A 1 95 ? 22.748 12.105 -1.737 1.00 53.97 95 SER A CA 1
ATOM 742 C C . SER A 1 95 ? 24.176 11.915 -1.212 1.00 53.97 95 SER A C 1
ATOM 744 O O . SER A 1 95 ? 24.346 11.392 -0.111 1.00 53.97 95 SER A O 1
ATOM 746 N N . GLN A 1 96 ? 25.214 12.386 -1.914 1.00 46.72 96 GLN A N 1
ATOM 747 C CA . GLN A 1 96 ? 26.589 12.349 -1.405 1.00 46.72 96 GLN A CA 1
ATOM 748 C C . GLN A 1 96 ? 26.969 13.626 -0.646 1.00 46.72 96 GLN A C 1
ATOM 750 O O . GLN A 1 96 ? 27.439 14.604 -1.221 1.00 46.72 96 GLN A O 1
ATOM 755 N N . SER A 1 97 ? 26.837 13.596 0.682 1.00 39.22 97 SER A N 1
ATOM 756 C CA . SER A 1 97 ? 27.728 14.356 1.574 1.00 39.22 97 SER A CA 1
ATOM 757 C C . SER A 1 97 ? 27.728 13.801 3.005 1.00 39.22 97 SER A C 1
ATOM 759 O O . SER A 1 97 ? 27.199 14.407 3.930 1.00 39.22 97 SER A O 1
ATOM 761 N N . SER A 1 98 ? 28.410 12.669 3.202 1.00 38.91 98 SER A N 1
ATOM 762 C CA . SER A 1 98 ? 29.073 12.374 4.480 1.00 38.91 98 SER A CA 1
ATOM 763 C C . SER A 1 98 ? 30.580 12.539 4.273 1.00 38.91 98 SER A C 1
ATOM 765 O O . SER A 1 98 ? 31.168 11.787 3.493 1.00 38.91 98 SER A O 1
ATOM 767 N N . PRO A 1 99 ? 31.234 13.530 4.905 1.00 42.62 99 PRO A N 1
ATOM 768 C CA . PRO A 1 99 ? 32.675 13.676 4.818 1.00 42.62 99 PRO A CA 1
ATOM 769 C C . PRO A 1 99 ? 33.339 12.610 5.691 1.00 42.62 99 PRO A C 1
ATOM 771 O O . PRO A 1 99 ? 33.403 12.747 6.910 1.00 42.62 99 PRO A O 1
ATOM 774 N N . GLY A 1 100 ? 33.847 11.561 5.047 1.00 39.06 100 GLY A N 1
ATOM 775 C CA . GLY A 1 100 ? 34.752 10.604 5.672 1.00 39.06 100 GLY A CA 1
ATOM 776 C C . GLY A 1 100 ? 34.405 9.150 5.401 1.00 39.06 100 GLY A C 1
ATOM 777 O O . GLY A 1 100 ? 34.092 8.434 6.339 1.00 39.06 100 GLY A O 1
ATOM 778 N N . ASP A 1 101 ? 34.524 8.694 4.156 1.00 36.97 101 ASP A N 1
ATOM 779 C CA . ASP A 1 101 ? 34.946 7.310 3.946 1.00 36.97 101 ASP A CA 1
ATOM 780 C C . ASP A 1 101 ? 35.668 7.172 2.605 1.00 36.97 101 ASP A C 1
ATOM 782 O O . ASP A 1 101 ? 35.108 7.405 1.534 1.00 36.97 101 ASP A O 1
ATOM 786 N N . ILE A 1 102 ? 36.963 6.871 2.673 1.00 45.00 102 ILE A N 1
ATOM 787 C CA . ILE A 1 102 ? 37.810 6.633 1.507 1.00 45.00 102 ILE A CA 1
ATOM 788 C C . ILE A 1 102 ? 37.828 5.119 1.323 1.00 45.00 102 ILE A C 1
ATOM 790 O O . ILE A 1 102 ? 38.667 4.429 1.897 1.00 45.00 102 ILE A O 1
ATOM 794 N N . SER A 1 103 ? 36.911 4.587 0.522 1.00 38.34 103 SER A N 1
ATOM 795 C CA . SER A 1 103 ? 37.061 3.236 -0.012 1.00 38.34 103 SER A CA 1
ATOM 796 C C . SER A 1 103 ? 36.912 3.267 -1.529 1.00 38.34 103 SER A C 1
ATOM 798 O O . SER A 1 103 ? 35.886 3.630 -2.095 1.00 38.34 103 SER A O 1
ATOM 800 N N . ASN A 1 104 ? 38.020 2.934 -2.194 1.00 41.69 104 ASN A N 1
ATOM 801 C CA . ASN A 1 104 ? 38.108 2.740 -3.632 1.00 41.69 104 ASN A CA 1
ATOM 802 C C . ASN A 1 104 ? 37.203 1.574 -4.045 1.00 41.69 104 ASN A C 1
ATOM 804 O O . ASN A 1 104 ? 37.633 0.421 -4.030 1.00 41.69 104 ASN A O 1
ATOM 808 N N . PHE A 1 105 ? 35.977 1.872 -4.460 1.00 37.34 105 PHE A N 1
ATOM 809 C CA . PHE A 1 105 ? 35.209 0.981 -5.316 1.00 37.34 105 PHE A CA 1
ATOM 810 C C . PHE A 1 105 ? 34.312 1.816 -6.227 1.00 37.34 105 PHE A C 1
ATOM 812 O O . PHE A 1 105 ? 33.306 2.378 -5.806 1.00 37.34 105 PHE A O 1
ATOM 819 N N . THR A 1 106 ? 34.703 1.944 -7.493 1.00 39.09 106 THR A N 1
ATOM 820 C CA . THR A 1 106 ? 33.861 2.566 -8.514 1.00 39.09 106 THR A CA 1
ATOM 821 C C . THR A 1 106 ? 32.773 1.567 -8.900 1.00 39.09 106 THR A C 1
ATOM 823 O O . THR A 1 106 ? 32.941 0.793 -9.839 1.00 39.09 106 THR A O 1
ATOM 826 N N . VAL A 1 107 ? 31.656 1.562 -8.171 1.00 40.72 107 VAL A N 1
ATOM 827 C CA . VAL A 1 107 ? 30.411 1.006 -8.709 1.00 40.72 107 VAL A CA 1
ATOM 828 C C . VAL A 1 107 ? 29.897 2.034 -9.710 1.00 40.72 107 VAL A C 1
ATOM 830 O O . VAL A 1 107 ? 29.383 3.082 -9.339 1.00 40.72 107 VAL A O 1
ATOM 833 N N . THR A 1 108 ? 30.084 1.759 -10.998 1.00 42.22 108 THR A N 1
ATOM 834 C CA . THR A 1 108 ? 29.350 2.425 -12.082 1.00 42.22 108 THR A CA 1
ATOM 835 C C . THR A 1 108 ? 27.922 1.881 -12.082 1.00 42.22 108 THR A C 1
ATOM 837 O O . THR A 1 108 ? 27.515 1.134 -12.961 1.00 42.22 108 THR A O 1
ATOM 840 N N . GLY A 1 109 ? 27.183 2.198 -11.024 1.00 41.09 109 GLY A N 1
ATOM 841 C CA . GLY A 1 109 ? 25.740 2.048 -10.965 1.00 41.09 109 GLY A CA 1
ATOM 842 C C . GLY A 1 109 ? 25.166 3.437 -11.153 1.00 41.09 109 GLY A C 1
ATOM 843 O O . GLY A 1 109 ? 25.532 4.351 -10.418 1.00 41.09 109 GLY A O 1
ATOM 844 N N . ILE A 1 110 ? 24.326 3.620 -12.164 1.00 48.03 110 ILE A N 1
ATOM 845 C CA . ILE A 1 110 ? 23.436 4.777 -12.199 1.00 48.03 110 ILE A CA 1
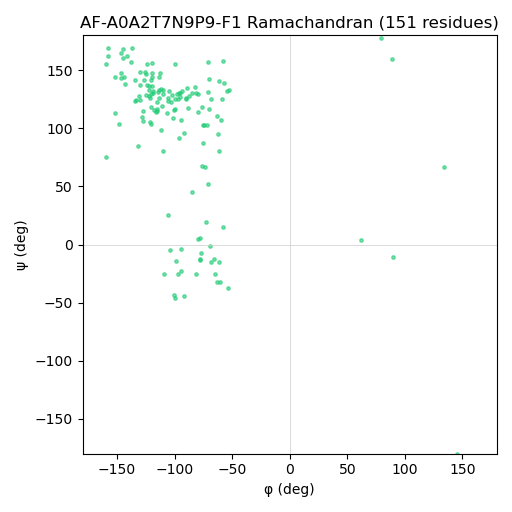ATOM 846 C C . ILE A 1 110 ? 22.594 4.634 -10.930 1.00 48.03 110 ILE A C 1
ATOM 848 O O . ILE A 1 110 ? 21.812 3.695 -10.829 1.00 48.03 110 ILE A O 1
ATOM 852 N N . GLU A 1 111 ? 22.834 5.462 -9.912 1.00 56.09 111 GLU A N 1
ATOM 853 C CA . GLU A 1 111 ? 21.922 5.518 -8.774 1.00 56.09 111 GLU A CA 1
ATOM 854 C C . GLU A 1 111 ? 20.588 6.017 -9.333 1.00 56.09 111 GLU A C 1
ATOM 856 O O . GLU A 1 111 ? 20.494 7.142 -9.822 1.00 56.09 111 GLU A O 1
ATOM 861 N N . THR A 1 112 ? 19.597 5.131 -9.359 1.00 66.44 112 THR A N 1
ATOM 862 C CA . THR A 1 112 ? 18.234 5.428 -9.792 1.00 66.44 112 THR A CA 1
ATOM 863 C C . THR A 1 112 ? 17.630 6.499 -8.884 1.00 66.44 112 THR A C 1
ATOM 865 O O . THR A 1 112 ? 17.867 6.515 -7.669 1.00 6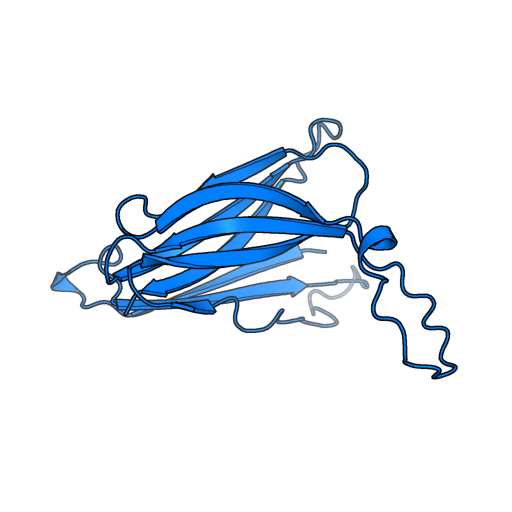6.44 112 THR A O 1
ATOM 868 N N . GLY A 1 113 ? 16.867 7.421 -9.478 1.00 74.12 113 GLY A N 1
ATOM 869 C CA . GLY A 1 113 ? 16.125 8.433 -8.736 1.00 74.12 113 GLY A CA 1
ATOM 870 C C . GLY A 1 113 ? 15.162 7.801 -7.741 1.00 74.12 113 GLY A C 1
ATOM 871 O O . GLY A 1 113 ? 14.797 6.635 -7.855 1.00 74.12 113 GLY A O 1
ATOM 872 N N . LYS A 1 114 ? 14.760 8.544 -6.713 1.00 84.06 114 LYS A N 1
ATOM 873 C CA . LYS A 1 114 ? 13.813 8.022 -5.723 1.00 84.06 114 LYS A CA 1
ATOM 874 C C . LYS A 1 114 ? 12.696 9.010 -5.483 1.00 84.06 114 LYS A C 1
ATOM 876 O O . LYS A 1 114 ? 12.958 10.148 -5.110 1.00 84.06 114 LYS A O 1
ATOM 881 N N . GLN A 1 115 ? 11.455 8.566 -5.596 1.00 87.31 115 GLN A N 1
ATOM 882 C CA . GLN A 1 115 ? 10.312 9.346 -5.151 1.00 87.31 115 GLN A CA 1
ATOM 883 C C . GLN A 1 115 ? 10.008 9.007 -3.691 1.00 87.31 115 GLN A C 1
ATOM 885 O O . GLN A 1 115 ? 9.817 7.846 -3.332 1.00 87.31 115 GLN A O 1
ATO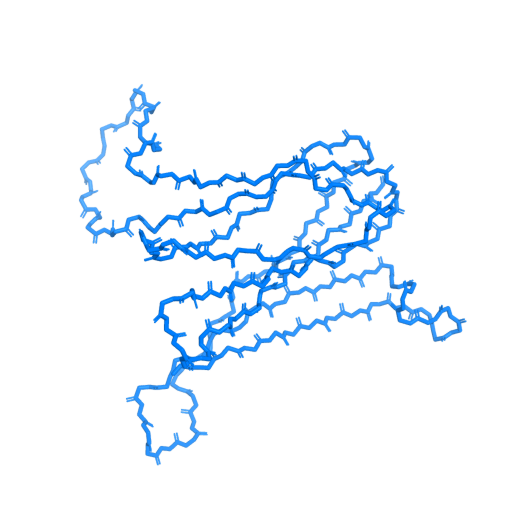M 890 N N . SER A 1 116 ? 9.969 10.024 -2.832 1.00 90.00 116 SER A N 1
ATOM 891 C CA . SER A 1 116 ? 9.609 9.895 -1.418 1.00 90.00 116 SER A CA 1
ATOM 892 C C . SER A 1 116 ? 8.209 10.431 -1.178 1.00 90.00 116 SER A C 1
ATOM 894 O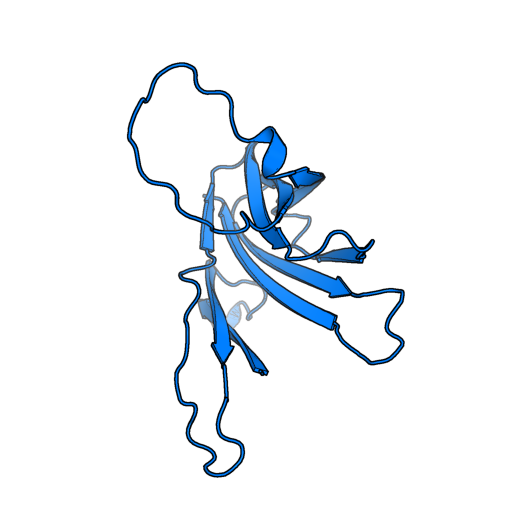 O . SER A 1 116 ? 7.895 11.552 -1.581 1.00 90.00 116 SER A O 1
ATOM 896 N N . PHE A 1 117 ? 7.397 9.656 -0.468 1.00 92.88 117 PHE A N 1
ATOM 897 C CA . PHE A 1 117 ? 6.056 10.017 -0.029 1.00 92.88 117 PHE A CA 1
ATOM 898 C C . PHE A 1 117 ? 6.036 10.064 1.493 1.00 92.88 117 PHE A C 1
ATOM 900 O O . PHE A 1 117 ? 6.226 9.038 2.144 1.00 92.88 117 PHE A O 1
ATOM 907 N N . ASP A 1 118 ? 5.829 11.254 2.045 1.00 94.62 118 ASP A N 1
ATOM 908 C CA . ASP A 1 118 ? 5.868 11.504 3.481 1.00 94.62 118 ASP A CA 1
ATOM 909 C C . ASP A 1 118 ? 4.447 11.429 4.048 1.00 94.62 118 ASP A C 1
ATOM 911 O O . ASP A 1 118 ? 3.534 12.111 3.570 1.00 94.62 118 ASP A O 1
ATOM 915 N N . PHE A 1 119 ? 4.267 10.614 5.080 1.00 96.38 119 PHE A N 1
ATOM 916 C CA . PHE A 1 119 ? 2.992 10.336 5.724 1.00 96.38 119 PHE A CA 1
ATOM 917 C C . PHE A 1 119 ? 3.044 10.632 7.219 1.00 96.38 119 PHE A C 1
ATOM 919 O O . PHE A 1 119 ? 4.092 10.559 7.858 1.00 96.38 119 PHE A O 1
ATOM 926 N N . GLU A 1 120 ? 1.871 10.898 7.777 1.00 97.06 120 GLU A N 1
ATOM 927 C CA . GLU A 1 120 ? 1.615 10.916 9.211 1.00 97.06 120 GLU A CA 1
ATOM 928 C C . GLU A 1 120 ? 0.657 9.784 9.577 1.00 97.06 120 GLU A C 1
ATOM 930 O O . GLU A 1 120 ? -0.397 9.618 8.951 1.00 97.06 120 GLU A O 1
ATOM 935 N N . ALA A 1 121 ? 1.013 9.020 10.606 1.00 96.75 121 ALA A N 1
ATOM 936 C CA . ALA A 1 121 ? 0.154 7.995 11.176 1.00 96.75 121 ALA A CA 1
ATOM 937 C C . ALA A 1 121 ? -0.886 8.637 12.106 1.00 96.75 121 ALA A C 1
ATOM 939 O O . ALA A 1 121 ? -0.552 9.180 13.154 1.00 96.75 121 ALA A O 1
ATOM 940 N N . LEU A 1 122 ? -2.165 8.575 11.742 1.00 96.62 122 LEU A N 1
ATOM 941 C CA . LEU A 1 122 ? -3.242 9.227 12.491 1.00 96.62 122 LEU A CA 1
ATOM 942 C C . LEU A 1 122 ? -3.871 8.309 13.537 1.00 96.62 122 LEU A C 1
ATOM 944 O O . LEU A 1 122 ? -4.169 8.727 14.657 1.00 96.62 122 LEU A O 1
ATOM 948 N N . LYS A 1 123 ? -4.133 7.061 13.153 1.00 95.38 123 LYS A N 1
ATOM 949 C CA . LYS A 1 123 ? -4.954 6.138 13.934 1.00 95.38 123 LYS A CA 1
ATOM 950 C C . LYS A 1 123 ? -4.454 4.718 13.769 1.00 95.38 123 LYS A C 1
ATOM 952 O O . LYS A 1 123 ? -4.014 4.336 12.693 1.00 95.38 123 LYS A O 1
ATOM 957 N N . ARG A 1 124 ? -4.601 3.928 14.833 1.00 95.00 124 ARG A N 1
ATOM 958 C CA . ARG A 1 124 ? -4.314 2.493 14.812 1.00 95.00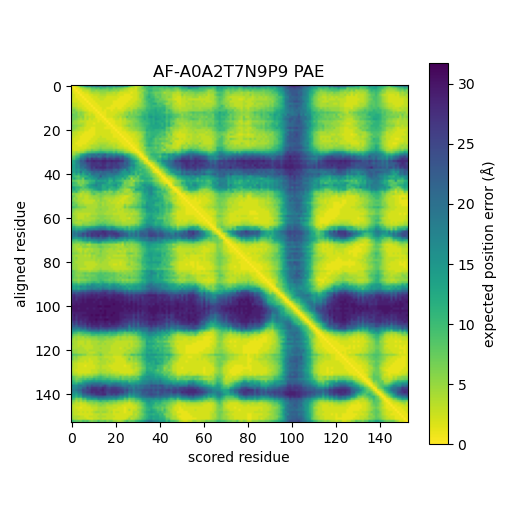 124 ARG A CA 1
ATOM 959 C C . ARG A 1 124 ? -5.130 1.760 13.754 1.00 95.00 124 ARG A C 1
ATOM 961 O O . ARG A 1 124 ? -6.334 1.999 13.620 1.00 95.00 124 ARG A O 1
ATOM 968 N N . GLY A 1 125 ? -4.473 0.835 13.070 1.00 93.06 125 GLY A N 1
ATOM 969 C CA . GLY A 1 125 ? -5.032 0.041 11.983 1.00 93.06 125 GLY A CA 1
ATOM 970 C C . GLY A 1 125 ? -3.988 -0.246 10.911 1.00 93.06 125 GLY A C 1
ATOM 971 O O . GLY A 1 125 ? -2.846 0.191 11.015 1.00 93.06 125 GLY A O 1
ATOM 972 N N . VAL A 1 126 ? -4.389 -0.965 9.866 1.00 93.06 126 VAL A N 1
ATOM 973 C CA . VAL A 1 126 ? -3.523 -1.257 8.721 1.00 93.06 126 VAL A CA 1
ATOM 974 C C . VAL A 1 126 ? -4.040 -0.524 7.490 1.00 93.06 126 VAL A C 1
ATOM 976 O O . VAL A 1 126 ? -5.237 -0.539 7.204 1.00 93.06 126 VAL A O 1
ATOM 979 N N . SER A 1 127 ? -3.139 0.127 6.759 1.00 94.12 127 SER A N 1
ATOM 980 C CA . SER A 1 127 ? -3.449 0.831 5.515 1.00 94.12 127 SER A CA 1
ATOM 981 C C . SER A 1 127 ? -2.666 0.222 4.357 1.00 94.12 127 SER A C 1
ATOM 983 O O . SER A 1 127 ? -1.452 0.037 4.452 1.00 94.12 127 SER A O 1
ATOM 985 N N . LEU A 1 128 ? -3.368 -0.087 3.265 1.00 94.75 128 LEU A N 1
ATOM 986 C CA . LEU A 1 128 ? -2.765 -0.391 1.970 1.00 94.75 128 LEU A CA 1
ATOM 987 C C . LEU A 1 128 ? -2.584 0.932 1.219 1.00 94.75 128 LEU A C 1
ATOM 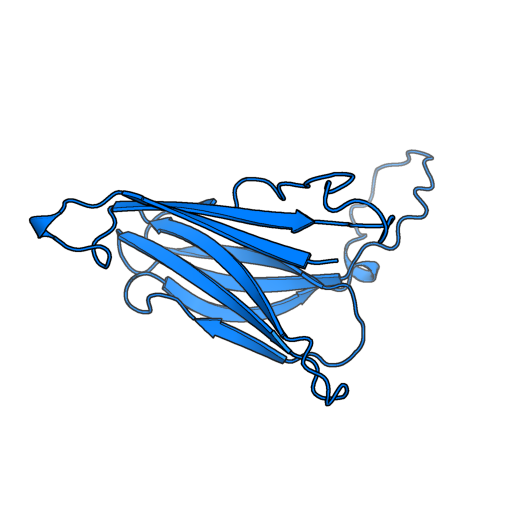989 O O . LEU A 1 128 ? -3.532 1.708 1.094 1.00 94.75 128 LEU A O 1
ATOM 993 N N . ILE A 1 129 ? -1.370 1.180 0.746 1.00 94.69 129 ILE A N 1
ATOM 994 C CA . ILE A 1 129 ? -1.004 2.342 -0.052 1.00 94.69 129 ILE A CA 1
ATOM 995 C C . ILE A 1 129 ? -0.817 1.876 -1.492 1.00 94.69 129 ILE A C 1
ATOM 997 O O . ILE A 1 129 ? -0.057 0.944 -1.748 1.00 94.69 129 ILE A O 1
ATOM 1001 N N . GLU A 1 130 ? -1.515 2.526 -2.413 1.00 94.25 130 GLU A N 1
ATOM 1002 C CA . GLU A 1 130 ? -1.406 2.324 -3.853 1.00 94.25 130 GLU A CA 1
ATOM 1003 C C . GLU A 1 130 ? -0.657 3.507 -4.472 1.00 94.25 130 GLU A C 1
ATOM 1005 O O . GLU A 1 130 ? -1.063 4.662 -4.312 1.00 94.25 130 GLU A O 1
ATOM 1010 N N . PHE A 1 131 ? 0.431 3.212 -5.180 1.00 90.81 131 PHE A N 1
ATOM 1011 C CA . PHE A 1 131 ? 1.235 4.167 -5.932 1.00 90.81 131 PHE A CA 1
ATOM 1012 C C . PHE A 1 131 ? 1.068 3.879 -7.422 1.00 90.81 131 PHE A C 1
ATOM 1014 O O . PHE A 1 131 ? 1.709 2.984 -7.969 1.00 90.81 131 PHE A O 1
ATOM 1021 N N . GLY A 1 132 ? 0.194 4.635 -8.077 1.00 88.88 132 GLY A N 1
ATOM 1022 C CA . GLY A 1 132 ? 0.082 4.630 -9.530 1.00 88.88 132 GLY A CA 1
ATOM 1023 C C . GLY A 1 132 ? 1.094 5.593 -10.136 1.00 88.88 132 GLY A C 1
ATOM 1024 O O . GLY A 1 132 ? 1.163 6.751 -9.720 1.00 88.88 132 GLY A O 1
ATOM 1025 N N . PHE A 1 133 ? 1.853 5.133 -11.124 1.00 83.81 133 PHE A N 1
ATOM 1026 C CA . PHE A 1 133 ? 2.697 5.992 -11.950 1.00 83.81 133 PHE A CA 1
ATOM 1027 C C . PHE A 1 133 ? 2.171 6.004 -13.384 1.00 83.81 133 PHE A C 1
ATOM 1029 O O . PHE A 1 133 ? 1.685 4.988 -13.878 1.00 83.81 133 PHE A O 1
ATOM 1036 N N . SER A 1 134 ? 2.264 7.149 -14.062 1.00 77.69 134 SER A N 1
ATOM 1037 C CA . SER A 1 134 ? 1.896 7.272 -15.478 1.00 77.69 134 SER A CA 1
ATOM 1038 C C . SER A 1 134 ? 2.780 8.282 -16.213 1.00 77.69 134 SER A C 1
ATOM 1040 O O . SER A 1 134 ? 3.165 9.314 -15.652 1.00 77.69 134 SER A O 1
ATOM 1042 N N . SER A 1 135 ? 3.097 7.987 -17.478 1.00 70.12 135 SER A N 1
ATOM 1043 C CA . SER A 1 135 ? 3.778 8.913 -18.391 1.00 70.12 135 SER A CA 1
ATOM 1044 C C . SER A 1 135 ? 2.764 9.758 -19.163 1.00 70.12 135 SER A C 1
ATOM 1046 O O . SER A 1 135 ? 1.898 9.192 -19.827 1.00 70.12 135 SER A O 1
ATOM 1048 N N . PRO A 1 136 ? 2.863 11.101 -19.149 1.00 63.12 136 PRO A N 1
ATOM 1049 C CA . PRO A 1 136 ? 2.003 11.948 -19.973 1.00 63.12 136 PRO A CA 1
ATOM 1050 C C . PRO A 1 136 ? 2.444 12.010 -21.448 1.00 63.12 136 PRO A C 1
ATOM 1052 O O . PRO A 1 136 ? 1.694 12.518 -22.279 1.00 63.12 136 PRO A O 1
ATOM 1055 N N . VAL A 1 137 ? 3.659 11.548 -21.778 1.00 56.75 137 VAL A N 1
ATOM 1056 C CA . VAL A 1 137 ? 4.265 11.673 -23.122 1.00 56.75 137 VAL A CA 1
ATOM 1057 C C . VAL A 1 137 ? 4.070 10.407 -23.963 1.00 56.75 137 VAL A C 1
ATOM 1059 O O . VAL A 1 137 ? 4.021 10.483 -25.189 1.00 56.75 137 VAL A O 1
ATOM 1062 N N . GLU A 1 138 ? 3.903 9.250 -23.325 1.00 54.94 138 GLU A N 1
ATOM 1063 C CA . GLU A 1 138 ? 3.605 7.992 -24.009 1.00 54.94 138 GLU A CA 1
ATOM 1064 C C . GLU A 1 138 ? 2.090 7.775 -24.019 1.00 54.94 138 GLU A C 1
ATOM 1066 O O . GLU A 1 138 ? 1.487 7.454 -23.000 1.00 54.94 138 GLU A O 1
ATOM 1071 N N . SER A 1 139 ? 1.451 7.946 -25.183 1.00 47.25 139 SER A N 1
ATOM 1072 C CA . SER A 1 139 ? 0.016 7.657 -25.346 1.00 47.25 139 SER A CA 1
ATOM 1073 C C . SER A 1 139 ? -0.316 6.161 -25.276 1.00 47.25 139 SER A C 1
ATOM 1075 O O . SER A 1 139 ? -1.483 5.797 -25.402 1.00 47.25 139 SER A O 1
ATOM 1077 N N . ASP A 1 140 ? 0.696 5.309 -25.108 1.00 47.59 140 ASP A N 1
ATOM 1078 C CA . ASP A 1 140 ? 0.590 3.858 -25.001 1.00 47.59 140 ASP A CA 1
ATOM 1079 C C . ASP A 1 140 ? 0.906 3.427 -23.561 1.00 47.59 140 ASP A C 1
ATOM 1081 O O . ASP A 1 140 ? 2.013 3.028 -23.223 1.00 47.59 140 ASP A O 1
ATOM 1085 N N . GLY A 1 141 ? -0.092 3.561 -22.685 1.00 49.09 141 GLY A N 1
ATOM 1086 C CA . GLY A 1 141 ? -0.415 2.552 -21.669 1.00 49.09 141 GLY A CA 1
ATOM 1087 C C . GLY A 1 141 ? 0.602 2.164 -20.586 1.00 49.09 141 GLY A C 1
ATOM 1088 O O . GLY A 1 141 ? 0.269 1.282 -19.800 1.00 49.09 141 GLY A O 1
ATOM 1089 N N . ASN A 1 142 ? 1.782 2.778 -20.478 1.00 56.91 142 ASN A N 1
ATOM 1090 C CA . ASN A 1 142 ? 2.740 2.489 -19.404 1.00 56.91 142 ASN A CA 1
ATOM 1091 C C . ASN A 1 142 ? 2.300 3.145 -18.085 1.00 56.91 142 ASN A C 1
ATOM 1093 O O . ASN A 1 142 ? 2.914 4.091 -17.588 1.00 56.91 142 ASN A O 1
ATOM 1097 N N . SER A 1 143 ? 1.194 2.652 -17.525 1.00 66.69 143 SER A N 1
ATOM 1098 C CA . SER A 1 143 ? 0.870 2.835 -16.116 1.00 66.69 143 SER A CA 1
ATOM 1099 C C . SER A 1 143 ? 1.252 1.574 -15.363 1.00 66.69 143 SER A C 1
ATOM 1101 O O . SER A 1 143 ? 0.750 0.502 -15.706 1.00 66.69 143 SER A O 1
ATOM 1103 N N . SER A 1 144 ? 2.068 1.689 -14.320 1.00 77.75 144 SER A N 1
ATOM 1104 C CA . SER A 1 144 ? 2.184 0.592 -13.358 1.00 77.75 144 SER A CA 1
ATOM 1105 C C . SER A 1 144 ? 1.779 1.047 -11.975 1.00 77.75 144 SER A C 1
ATOM 1107 O O . SER A 1 144 ? 1.789 2.235 -11.643 1.00 77.75 144 SER A O 1
ATOM 1109 N N . ILE A 1 145 ? 1.385 0.060 -11.184 1.00 85.25 145 ILE A N 1
ATOM 1110 C CA . ILE A 1 145 ? 0.912 0.254 -9.830 1.00 85.25 145 ILE A CA 1
ATOM 1111 C C . ILE A 1 145 ? 1.833 -0.530 -8.911 1.00 85.25 145 ILE A C 1
ATOM 1113 O O . ILE A 1 145 ? 2.079 -1.716 -9.129 1.00 85.25 145 ILE A O 1
ATOM 1117 N N . LEU A 1 146 ? 2.326 0.147 -7.884 1.00 88.56 146 LEU A N 1
ATOM 1118 C CA . LEU A 1 146 ? 3.056 -0.458 -6.785 1.00 88.56 146 LEU A CA 1
ATOM 1119 C C . LEU A 1 146 ? 2.228 -0.347 -5.518 1.00 88.56 146 LEU A C 1
ATOM 1121 O O . LEU A 1 146 ? 1.503 0.626 -5.309 1.00 88.56 146 LEU A O 1
ATOM 1125 N N . TYR A 1 147 ? 2.369 -1.338 -4.651 1.00 91.50 147 TYR A N 1
ATOM 1126 C CA . TYR A 1 147 ? 1.654 -1.373 -3.387 1.00 91.50 147 TYR A CA 1
ATOM 1127 C C . TYR A 1 147 ? 2.620 -1.392 -2.209 1.00 91.50 147 TYR A C 1
ATOM 1129 O O . TYR A 1 147 ? 3.690 -1.997 -2.273 1.00 91.50 147 TYR A O 1
ATOM 1137 N N . ALA A 1 148 ? 2.213 -0.791 -1.098 1.00 93.12 148 ALA A N 1
ATOM 1138 C CA . ALA A 1 148 ? 2.848 -0.992 0.197 1.00 93.12 148 ALA A CA 1
ATOM 1139 C C . ALA A 1 148 ? 1.791 -1.126 1.292 1.00 93.12 148 ALA A C 1
ATOM 1141 O O . ALA A 1 148 ? 0.676 -0.635 1.141 1.00 93.12 148 ALA A O 1
ATOM 1142 N N . SER A 1 149 ? 2.125 -1.762 2.410 1.00 93.62 149 SER A N 1
ATOM 1143 C CA . SER A 1 149 ? 1.267 -1.767 3.595 1.00 93.62 149 SER A CA 1
ATOM 1144 C C . SER A 1 149 ? 1.962 -1.155 4.801 1.00 93.62 149 SER A C 1
ATOM 1146 O O . SER A 1 149 ? 3.164 -1.316 5.005 1.00 93.62 149 SER A O 1
ATOM 1148 N N . VAL A 1 150 ? 1.192 -0.445 5.619 1.00 94.56 150 VAL A N 1
ATOM 1149 C CA . VAL A 1 150 ? 1.678 0.128 6.875 1.00 94.56 150 VAL A CA 1
ATOM 1150 C C . VAL A 1 150 ? 0.723 -0.246 7.994 1.00 94.56 150 VAL A C 1
ATOM 1152 O O . VAL A 1 150 ? -0.477 0.021 7.906 1.00 94.56 150 VAL A O 1
ATOM 1155 N N . SER A 1 151 ? 1.270 -0.864 9.036 1.00 93.44 151 SER A N 1
ATOM 1156 C CA . SER A 1 151 ? 0.604 -1.093 10.316 1.00 93.44 151 SER A CA 1
ATOM 1157 C C . SER A 1 151 ? 0.847 0.098 11.242 1.00 93.44 151 SER A C 1
ATOM 1159 O O . SER A 1 151 ? 1.970 0.587 11.344 1.00 93.44 151 SER A O 1
ATOM 1161 N N . VAL A 1 152 ? -0.203 0.577 11.903 1.00 94.44 152 VAL A N 1
ATOM 1162 C CA . VAL A 1 152 ? -0.128 1.612 12.938 1.00 94.44 152 VAL A CA 1
ATOM 1163 C C . VAL A 1 152 ? -0.555 0.995 14.271 1.00 94.44 152 VAL A C 1
ATOM 1165 O O . VAL A 1 152 ? -1.715 0.585 14.406 1.00 94.44 152 VAL A O 1
ATOM 1168 N N . GLU A 1 153 ? 0.357 0.935 15.247 1.00 90.12 153 GLU A N 1
ATOM 1169 C CA . GLU A 1 153 ? 0.227 0.098 16.464 1.00 90.12 153 GLU A CA 1
ATOM 1170 C C . GLU A 1 153 ? -0.032 0.815 17.801 1.00 90.12 153 GLU A C 1
ATOM 1172 O O . GLU A 1 153 ? 0.240 2.018 18.005 1.00 90.12 153 GLU A O 1
#

Solvent-accessible surface area (backbone atoms only — not comparable to full-atom values): 9215 Å² total; per-residue (Å²): 109,52,74,52,74,50,75,49,71,45,53,54,85,92,68,34,76,95,54,28,75,43,57,46,24,35,47,34,44,35,52,58,91,56,99,84,53,104,60,70,79,45,78,49,72,77,49,75,35,51,51,76,48,43,58,74,39,76,50,70,53,76,43,85,34,89,63,95,62,88,60,48,79,47,80,48,58,46,69,75,33,38,41,84,76,49,73,48,80,45,58,49,91,69,70,79,81,75,95,81,78,94,69,98,68,89,73,91,60,84,68,60,29,31,39,35,39,33,32,36,31,66,30,72,47,52,33,60,35,40,42,36,40,34,50,85,84,53,92,71,78,64,59,53,76,47,61,34,21,40,38,26,100

Radius of gyration: 18.3 Å; Cα contacts (8 Å, |Δi|>4): 31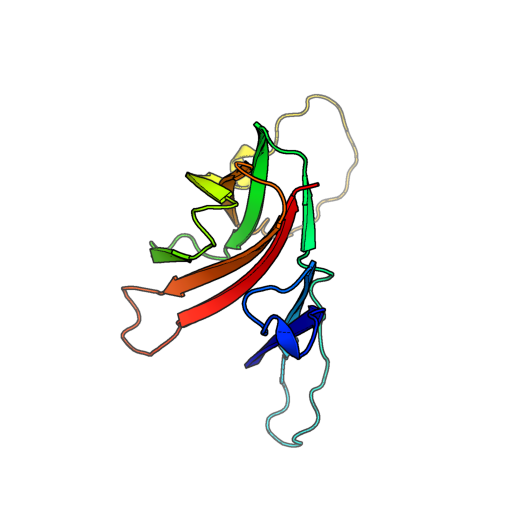0; chains: 1; bounding box: 56×36×44 Å

Nearest PDB structures (foldseek):
  6cjz-assembly1_A  TM=7.006E-01  e=2.217E-04  Entamoeba histolytica
  3rev-assembly1_A  TM=4.552E-01  e=2.965E-01  Homo sapiens
  8vsj-assembly1_B  TM=4.168E-01  e=9.752E-01  Homo sapiens
  9ard-assembly1_B  TM=3.195E-01  e=3.130E-01  Escherichia coli
  4jy5-assembly1_L  TM=4.302E-01  e=1.867E+00  Homo sapiens

pLDDT: mean 76.65, std 18.76, range [36.97, 97.06]

Foldseek 3Di:
DDKDKDKDFDDDPVVDSVQTQDIWIWIKDFDAPDPPDPDGPDIDTPPILEEEDAAFDKDKDKDFAQDPADKDKDKDKPCQFKDFDDKDKDDPVPPDDDPDDDDDDPPPDPRTIMMITMMGGHDFGKMKMKIWIDHPVDPPDPIDIDIHMYGHD

Mean predicted aligned error: 10.8 Å

Sequence (153 aa):
MGSFVVIFKLYREWEGEEKAVDIRVFNVEVDDRTLSECIPDYVTV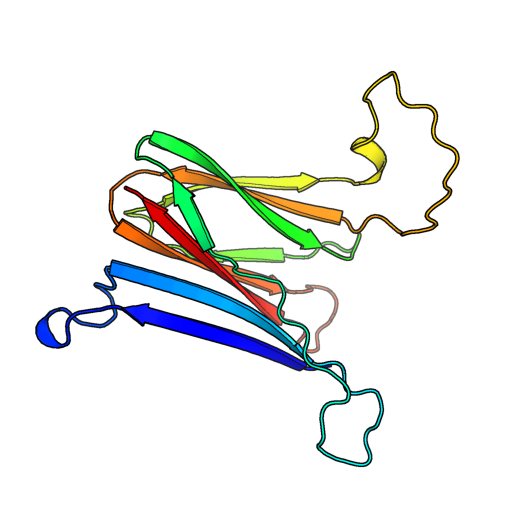LGSSSGSVNPGDLFSVTVEEDSSAGFLWSIQSNGEILRLIANRYIDPSKSQSSPGDISNFTVTGIETGKQSFDFEALKRGVSLIEFGFSSPVESDGNSSILYASVSVE